Protein AF-A0A257MUC3-F1 (afdb_monomer_lite)

pLDDT: mean 93.19, std 8.84, range [57.97, 98.44]

Structure (mmCIF, N/CA/C/O backbone):
data_AF-A0A257MUC3-F1
#
_entry.id   AF-A0A257MUC3-F1
#
loop_
_atom_site.group_PDB
_atom_site.id
_atom_site.type_symbol
_atom_site.label_atom_id
_atom_site.label_alt_id
_atom_site.label_comp_id
_atom_site.label_asym_id
_atom_site.label_entity_id
_atom_site.label_seq_id
_atom_site.pdbx_PDB_ins_code
_atom_site.Cartn_x
_atom_site.Cartn_y
_atom_site.Cartn_z
_atom_site.occupancy
_atom_site.B_iso_or_equiv
_atom_site.auth_seq_id
_atom_site.auth_comp_id
_atom_site.auth_asym_id
_atom_site.auth_atom_id
_atom_site.pdbx_PDB_model_num
ATOM 1 N N . MET A 1 1 ? -10.613 -11.881 24.727 1.00 71.69 1 MET A N 1
ATOM 2 C CA . MET A 1 1 ? -10.092 -10.972 23.690 1.00 71.69 1 MET A CA 1
ATOM 3 C C . MET A 1 1 ? -9.662 -11.831 22.522 1.00 71.69 1 MET A C 1
ATOM 5 O O . MET A 1 1 ? -8.868 -12.743 22.725 1.00 71.69 1 MET A O 1
ATOM 9 N N . SER A 1 2 ? -10.265 -11.632 21.358 1.00 94.62 2 SER A N 1
ATOM 10 C CA . SER A 1 2 ? -9.873 -12.330 20.135 1.00 94.62 2 SER A CA 1
ATOM 11 C C . SER A 1 2 ? -8.614 -11.698 19.530 1.00 94.62 2 SER A C 1
ATOM 13 O O . SER A 1 2 ? -8.227 -10.587 19.895 1.00 94.62 2 SER A O 1
ATOM 15 N N . ILE A 1 3 ? -7.985 -12.392 18.577 1.00 93.00 3 ILE A N 1
ATOM 16 C CA . ILE A 1 3 ? -6.888 -11.826 17.772 1.00 93.00 3 ILE A CA 1
ATOM 17 C C . ILE A 1 3 ? -7.351 -10.560 17.039 1.00 93.00 3 ILE A C 1
ATOM 19 O O . ILE A 1 3 ? -6.595 -9.600 16.940 1.00 93.00 3 ILE A O 1
ATOM 23 N N . ILE A 1 4 ? -8.605 -10.542 16.580 1.00 92.56 4 ILE A N 1
ATOM 24 C CA . ILE A 1 4 ? -9.197 -9.398 15.883 1.00 92.56 4 ILE A CA 1
ATOM 25 C C . ILE A 1 4 ? -9.314 -8.203 16.832 1.00 92.56 4 ILE A C 1
ATOM 27 O O . ILE A 1 4 ? -8.920 -7.100 16.471 1.00 92.56 4 ILE A O 1
ATOM 31 N N . ASP A 1 5 ? -9.770 -8.423 18.067 1.00 91.81 5 ASP A N 1
ATOM 32 C CA . ASP A 1 5 ? -9.866 -7.352 19.067 1.00 91.81 5 ASP A CA 1
ATOM 33 C C . ASP A 1 5 ? -8.484 -6.785 19.416 1.00 91.81 5 ASP A C 1
ATOM 35 O O . ASP A 1 5 ? -8.325 -5.578 19.561 1.00 91.81 5 ASP A O 1
ATOM 39 N N . ALA A 1 6 ? -7.469 -7.648 19.539 1.00 92.06 6 ALA A N 1
ATOM 40 C CA . ALA A 1 6 ? -6.103 -7.218 19.816 1.00 92.06 6 ALA A CA 1
ATOM 41 C C . ALA A 1 6 ? -5.506 -6.411 18.651 1.00 92.06 6 ALA A C 1
ATOM 43 O O . ALA A 1 6 ? -4.874 -5.384 18.888 1.00 92.06 6 ALA A O 1
ATOM 44 N N . PHE A 1 7 ? -5.732 -6.846 17.408 1.00 92.81 7 PHE A N 1
ATOM 45 C CA . PHE A 1 7 ? -5.302 -6.131 16.206 1.00 92.81 7 PHE A CA 1
ATOM 46 C C . PHE A 1 7 ? -5.952 -4.745 16.119 1.00 92.81 7 PHE A C 1
ATOM 48 O O . PHE A 1 7 ? -5.250 -3.743 15.990 1.00 92.81 7 PHE A O 1
ATOM 55 N N . ASN A 1 8 ? -7.274 -4.686 16.304 1.00 91.94 8 ASN A N 1
ATOM 56 C CA . ASN A 1 8 ? -8.069 -3.460 16.225 1.00 91.94 8 ASN A CA 1
ATOM 57 C C . ASN A 1 8 ? -7.780 -2.450 17.351 1.00 91.94 8 ASN A C 1
ATOM 59 O O . ASN A 1 8 ? -8.301 -1.342 17.309 1.00 91.94 8 ASN A O 1
ATOM 63 N N . ASN A 1 9 ? -6.965 -2.790 18.357 1.00 91.38 9 ASN A N 1
ATOM 64 C CA . ASN A 1 9 ? -6.498 -1.803 19.337 1.00 91.38 9 ASN A CA 1
ATOM 65 C C . ASN A 1 9 ? -5.392 -0.900 18.779 1.00 91.38 9 ASN A C 1
ATOM 67 O O . ASN A 1 9 ? -5.222 0.217 19.255 1.00 91.38 9 ASN A O 1
ATOM 71 N N . TYR A 1 10 ? -4.620 -1.381 17.805 1.00 92.25 10 TYR A N 1
ATOM 72 C CA . TYR A 1 10 ? -3.426 -0.688 17.310 1.00 92.25 10 TYR A CA 1
ATOM 73 C C . TYR A 1 10 ? -3.512 -0.354 15.828 1.00 92.25 10 TYR A C 1
ATOM 75 O O . TYR A 1 10 ? -2.924 0.638 15.393 1.00 92.25 10 TYR A O 1
ATOM 83 N N . PHE A 1 11 ? -4.232 -1.175 15.069 1.00 94.94 11 PHE A N 1
ATOM 84 C CA . PHE A 1 11 ? -4.261 -1.114 13.624 1.00 94.94 11 PHE A CA 1
ATOM 85 C C . PHE A 1 11 ? -5.684 -1.036 13.088 1.00 94.94 11 PHE A C 1
ATOM 87 O O . PHE A 1 11 ? -6.604 -1.650 13.622 1.00 94.94 11 PHE A O 1
ATOM 94 N N . GLU A 1 12 ? -5.826 -0.358 11.957 1.00 94.25 12 GLU A N 1
ATOM 95 C CA . GLU A 1 12 ? -7.006 -0.423 11.106 1.00 94.25 12 GLU A CA 1
ATOM 96 C C . GLU A 1 12 ? -6.648 -1.058 9.758 1.00 94.25 12 GLU A C 1
ATOM 98 O O . GLU A 1 12 ? -5.601 -0.762 9.176 1.00 94.25 12 GLU A O 1
ATOM 103 N N . MET A 1 13 ? -7.529 -1.929 9.255 1.00 95.50 13 MET A N 1
ATOM 104 C CA . MET A 1 13 ? -7.487 -2.383 7.865 1.00 95.50 13 MET A CA 1
ATOM 105 C C . MET A 1 13 ? -8.405 -1.509 7.020 1.00 95.50 13 MET A C 1
ATOM 107 O O . MET A 1 13 ? -9.615 -1.474 7.242 1.00 95.50 13 MET A O 1
ATOM 111 N N . ILE A 1 14 ? -7.836 -0.845 6.022 1.00 97.00 14 ILE A N 1
ATOM 112 C CA . ILE A 1 14 ? -8.571 0.020 5.104 1.00 97.00 14 ILE A CA 1
ATOM 113 C C . ILE A 1 14 ? -8.653 -0.672 3.744 1.00 97.00 14 ILE A C 1
ATOM 115 O O . ILE A 1 14 ? -7.605 -0.905 3.138 1.00 97.00 14 ILE A O 1
ATOM 119 N N . PRO A 1 15 ? -9.857 -0.985 3.233 1.00 97.94 15 PRO A N 1
ATOM 120 C CA . PRO A 1 15 ? -10.005 -1.433 1.855 1.00 97.94 15 PRO A CA 1
ATOM 121 C C . PRO A 1 15 ? -9.626 -0.292 0.903 1.00 97.94 15 PRO A C 1
ATOM 123 O O . PRO A 1 15 ? -10.209 0.789 0.953 1.00 97.94 15 PRO A O 1
ATOM 126 N N . ALA A 1 16 ? -8.666 -0.534 0.015 1.00 98.06 16 ALA A N 1
ATOM 127 C CA . ALA A 1 16 ? -8.240 0.417 -1.006 1.00 98.06 16 ALA A CA 1
ATOM 128 C C . ALA A 1 16 ? -9.120 0.275 -2.259 1.00 98.06 16 ALA A C 1
ATOM 130 O O . ALA A 1 16 ? -8.727 -0.279 -3.285 1.00 98.06 16 ALA A O 1
ATOM 131 N N . ASN A 1 17 ? -10.366 0.734 -2.142 1.00 97.19 17 ASN A N 1
ATOM 132 C CA . ASN A 1 17 ? -11.395 0.633 -3.180 1.00 97.19 17 ASN A CA 1
ATOM 133 C C . ASN A 1 17 ? -11.591 1.923 -3.997 1.00 97.19 17 ASN A C 1
ATOM 135 O O . ASN A 1 17 ? -12.458 1.950 -4.869 1.00 97.19 17 ASN A O 1
ATOM 139 N N . THR A 1 18 ? -10.787 2.956 -3.745 1.00 97.81 18 THR A N 1
ATOM 140 C CA . THR A 1 18 ? -10.693 4.162 -4.579 1.00 97.81 18 THR A CA 1
ATOM 141 C C . THR A 1 18 ? -9.339 4.213 -5.276 1.00 97.81 18 THR A C 1
ATOM 143 O O . THR A 1 18 ? -8.377 3.590 -4.815 1.00 97.81 18 THR A O 1
ATOM 146 N N . ASP A 1 19 ? -9.246 4.955 -6.377 1.00 96.88 19 ASP A N 1
ATOM 147 C CA . ASP A 1 19 ? -7.998 5.080 -7.134 1.00 96.88 19 ASP A CA 1
ATOM 148 C C . ASP A 1 19 ? -6.899 5.753 -6.300 1.00 96.88 19 ASP A C 1
ATOM 150 O O . ASP A 1 19 ? -5.738 5.355 -6.366 1.00 96.88 19 ASP A O 1
ATOM 154 N N . GLU A 1 20 ? -7.260 6.700 -5.429 1.00 98.00 20 GLU A N 1
ATOM 155 C CA . GLU A 1 20 ? -6.318 7.362 -4.523 1.00 98.00 20 GLU A CA 1
ATOM 156 C C . GLU A 1 20 ? -5.715 6.375 -3.517 1.00 98.00 20 GLU A C 1
ATOM 158 O O . GLU A 1 20 ? -4.501 6.364 -3.312 1.00 98.00 20 GLU A O 1
ATOM 163 N N . LEU A 1 21 ? -6.542 5.511 -2.916 1.00 97.88 21 LEU A N 1
ATOM 164 C CA . LEU A 1 21 ? -6.069 4.506 -1.963 1.00 97.88 21 LEU A CA 1
ATOM 165 C C . LEU A 1 21 ? -5.263 3.399 -2.652 1.00 97.88 21 LEU A C 1
ATOM 167 O O . LEU A 1 21 ? -4.278 2.925 -2.089 1.00 97.88 21 LEU A O 1
ATOM 171 N N . LYS A 1 22 ? -5.633 3.000 -3.875 1.00 97.56 22 LYS A N 1
ATOM 172 C CA . LYS A 1 22 ? -4.824 2.062 -4.672 1.00 97.56 22 LYS A CA 1
ATOM 173 C C . LYS A 1 22 ? -3.462 2.653 -5.011 1.00 97.56 22 LYS A C 1
ATOM 175 O O . LYS A 1 22 ? -2.454 1.966 -4.889 1.00 97.56 22 LYS A O 1
ATOM 180 N N . GLN A 1 23 ? -3.411 3.943 -5.337 1.00 97.69 23 GLN A N 1
ATOM 181 C CA . GLN A 1 23 ? -2.146 4.622 -5.589 1.00 97.69 23 GLN A CA 1
ATOM 182 C C . GLN A 1 23 ? -1.236 4.633 -4.353 1.00 97.69 23 GLN A C 1
ATOM 184 O O . GLN A 1 23 ? -0.019 4.514 -4.491 1.00 97.69 23 GLN A O 1
ATOM 189 N N . GLU A 1 24 ? -1.791 4.747 -3.142 1.00 98.06 24 GLU A N 1
ATOM 190 C CA . GLU A 1 24 ? -1.013 4.572 -1.908 1.00 98.06 24 GLU A CA 1
ATOM 191 C C . GLU A 1 24 ? -0.455 3.148 -1.771 1.00 98.06 24 GLU A C 1
ATOM 193 O O . GLU A 1 24 ? 0.710 2.991 -1.405 1.00 98.06 24 GLU A O 1
ATOM 198 N N . VAL A 1 25 ? -1.243 2.121 -2.107 1.00 98.12 25 VAL A N 1
ATOM 199 C CA . VAL A 1 25 ? -0.789 0.720 -2.105 1.00 98.12 25 VAL A CA 1
ATOM 200 C C . VAL A 1 25 ? 0.380 0.523 -3.070 1.00 98.12 25 VAL A C 1
ATOM 202 O O . VAL A 1 25 ? 1.412 -0.006 -2.660 1.00 98.12 25 VAL A O 1
ATOM 205 N N . TYR A 1 26 ? 0.272 1.003 -4.311 1.00 98.00 26 TYR A N 1
ATOM 206 C CA . TYR A 1 26 ? 1.334 0.845 -5.313 1.00 98.00 26 TYR A CA 1
ATOM 207 C C . TYR A 1 26 ? 2.621 1.583 -4.932 1.00 98.00 26 TYR A C 1
ATOM 209 O O . TYR A 1 26 ? 3.722 1.072 -5.138 1.00 98.00 26 TYR A O 1
ATOM 217 N N . LYS A 1 27 ? 2.506 2.765 -4.317 1.00 98.19 27 LYS A N 1
ATOM 218 C CA . LYS A 1 27 ? 3.663 3.502 -3.782 1.00 98.19 27 LYS A CA 1
ATOM 219 C C . LYS A 1 27 ? 4.317 2.780 -2.607 1.00 98.19 27 LYS A C 1
ATOM 221 O O . LYS A 1 27 ? 5.542 2.749 -2.517 1.00 98.19 27 LYS A O 1
ATOM 226 N N . LEU A 1 28 ? 3.522 2.202 -1.705 1.00 97.94 28 LEU A N 1
ATOM 227 C CA . LEU A 1 28 ? 4.048 1.441 -0.572 1.00 97.94 28 LEU A CA 1
ATOM 228 C C . LEU A 1 28 ? 4.768 0.175 -1.047 1.00 97.94 28 LEU A C 1
ATOM 230 O O . LEU A 1 28 ? 5.869 -0.116 -0.583 1.00 97.94 28 LEU A O 1
ATOM 234 N N . ARG A 1 29 ? 4.177 -0.549 -2.001 1.00 98.00 29 ARG A N 1
ATOM 235 C CA . ARG A 1 29 ? 4.810 -1.712 -2.626 1.00 98.00 29 ARG A CA 1
ATOM 236 C C . ARG A 1 29 ? 6.115 -1.335 -3.323 1.00 98.00 29 ARG A C 1
ATOM 238 O O . ARG A 1 29 ? 7.111 -2.009 -3.097 1.00 98.00 29 ARG A O 1
ATOM 245 N N . TYR A 1 30 ? 6.155 -0.220 -4.054 1.00 98.44 30 TYR A N 1
ATOM 246 C CA . TYR A 1 30 ? 7.387 0.304 -4.655 1.00 98.44 30 TYR A CA 1
ATOM 247 C C . TYR A 1 30 ? 8.473 0.588 -3.616 1.00 98.44 30 TYR A C 1
ATOM 249 O O . TYR A 1 30 ? 9.603 0.117 -3.744 1.00 98.44 30 TYR A O 1
ATOM 257 N N . GLN A 1 31 ? 8.120 1.311 -2.551 1.00 98.31 31 GLN A N 1
ATOM 258 C CA . GLN A 1 31 ? 9.039 1.615 -1.456 1.00 98.31 31 GLN A CA 1
ATOM 259 C C . GLN A 1 31 ? 9.648 0.331 -0.870 1.00 98.31 31 GLN A C 1
ATOM 261 O O . GLN A 1 31 ? 10.861 0.242 -0.703 1.00 98.31 31 GLN A O 1
ATOM 266 N N . VAL A 1 32 ? 8.831 -0.689 -0.604 1.00 97.81 32 VAL A N 1
ATOM 267 C CA . VAL A 1 32 ? 9.312 -1.928 0.014 1.00 97.81 32 VAL A CA 1
ATOM 268 C C . VAL A 1 32 ? 10.034 -2.820 -0.998 1.00 97.81 32 VAL A C 1
ATOM 270 O O . VAL A 1 32 ? 11.185 -3.185 -0.780 1.00 97.81 32 VAL A O 1
ATOM 273 N N . TYR A 1 33 ? 9.385 -3.200 -2.096 1.00 97.75 33 TYR A N 1
ATOM 274 C CA . TYR A 1 33 ? 9.895 -4.208 -3.026 1.00 97.75 33 TYR A CA 1
ATOM 275 C C . TYR A 1 33 ? 11.012 -3.693 -3.927 1.00 97.75 33 TYR A C 1
ATOM 277 O O . TYR A 1 33 ? 11.945 -4.452 -4.184 1.00 97.75 33 TYR A O 1
ATOM 285 N N . CYS A 1 34 ? 10.967 -2.432 -4.359 1.00 97.50 34 CYS A N 1
ATOM 286 C CA . CYS A 1 34 ? 11.997 -1.873 -5.233 1.00 97.50 34 CYS A CA 1
ATOM 287 C C . CYS A 1 34 ? 13.117 -1.200 -4.440 1.00 97.50 34 CYS A C 1
ATOM 289 O O . CYS A 1 34 ? 14.283 -1.487 -4.687 1.00 97.50 34 CYS A O 1
ATOM 291 N N . LEU A 1 35 ? 12.784 -0.319 -3.487 1.00 97.31 35 LEU A N 1
ATOM 292 C CA . LEU A 1 35 ? 13.793 0.538 -2.846 1.00 97.31 35 LEU A CA 1
ATOM 293 C C . LEU A 1 35 ? 14.435 -0.066 -1.593 1.00 97.31 35 LEU A C 1
ATOM 295 O O . LEU A 1 35 ? 15.639 0.074 -1.394 1.00 97.31 35 LEU A O 1
ATOM 299 N N . GLU 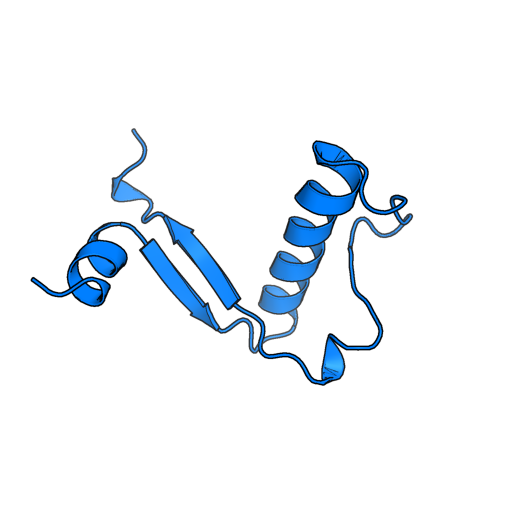A 1 36 ? 13.653 -0.695 -0.716 1.00 98.06 36 GLU A N 1
ATOM 300 C CA . GLU A 1 36 ? 14.174 -1.229 0.551 1.00 98.06 36 GLU A CA 1
ATOM 301 C C . GLU A 1 36 ? 14.700 -2.659 0.426 1.00 98.06 36 GLU A C 1
ATOM 303 O O . GLU A 1 36 ? 15.639 -3.044 1.127 1.00 98.06 36 GLU A O 1
ATOM 308 N N . ARG A 1 37 ? 14.058 -3.476 -0.416 1.00 97.69 37 ARG A N 1
ATOM 309 C CA . ARG A 1 37 ? 14.344 -4.913 -0.527 1.00 97.69 37 ARG A CA 1
ATOM 310 C C . ARG A 1 37 ? 15.044 -5.313 -1.821 1.00 97.69 37 ARG A C 1
ATOM 312 O O . ARG A 1 37 ? 15.590 -6.413 -1.852 1.00 97.69 37 ARG A O 1
ATOM 319 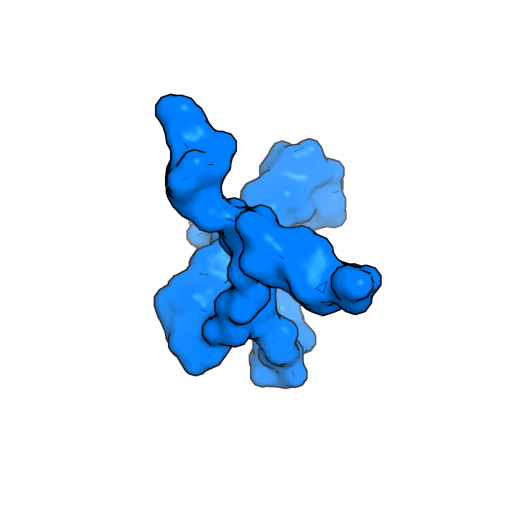N N . ASN A 1 38 ? 15.048 -4.458 -2.846 1.00 96.50 38 ASN A N 1
ATOM 320 C CA . ASN A 1 38 ? 15.599 -4.736 -4.180 1.00 96.50 38 ASN A CA 1
ATOM 321 C C . ASN A 1 38 ? 15.119 -6.082 -4.761 1.00 96.50 38 ASN A C 1
ATOM 323 O O . ASN A 1 38 ? 15.885 -6.821 -5.377 1.00 96.50 38 ASN A O 1
ATOM 327 N N . PHE A 1 39 ? 13.862 -6.443 -4.504 1.00 97.12 39 PHE A N 1
ATOM 328 C CA . PHE A 1 39 ? 13.232 -7.639 -5.065 1.00 97.12 39 PHE A CA 1
ATOM 329 C C . PHE A 1 39 ? 12.785 -7.422 -6.508 1.00 97.12 39 PHE A C 1
ATOM 331 O O . PHE A 1 39 ? 12.759 -8.373 -7.284 1.00 97.12 39 PHE A O 1
ATOM 338 N N . LEU A 1 40 ? 12.435 -6.183 -6.852 1.00 96.25 40 LEU A N 1
ATOM 339 C CA . LEU A 1 40 ? 12.001 -5.766 -8.179 1.00 96.25 40 LEU A CA 1
ATOM 340 C C . LEU A 1 40 ? 12.801 -4.539 -8.619 1.00 96.25 40 LEU A C 1
ATOM 342 O O . LEU A 1 40 ? 13.225 -3.737 -7.787 1.00 96.25 40 LEU A O 1
ATOM 346 N N . GLU A 1 41 ? 12.982 -4.377 -9.926 1.00 95.19 41 GLU A N 1
ATOM 347 C CA . GLU A 1 41 ? 13.631 -3.186 -10.478 1.00 95.19 41 GLU A CA 1
ATOM 348 C C . GLU A 1 41 ? 12.722 -1.955 -10.311 1.00 95.19 41 GLU A C 1
ATOM 350 O O . GLU A 1 41 ? 11.515 -2.052 -10.553 1.00 95.19 41 GLU A O 1
ATOM 355 N N . PRO A 1 42 ? 13.261 -0.797 -9.896 1.00 93.38 42 PRO A N 1
ATOM 356 C CA . PRO A 1 42 ? 12.475 0.418 -9.743 1.00 93.38 42 PRO A CA 1
ATOM 357 C C . PRO A 1 42 ? 12.019 0.970 -11.099 1.00 93.38 42 PRO A C 1
ATOM 359 O O . PRO A 1 42 ? 12.810 1.121 -12.032 1.00 93.38 42 PRO A O 1
ATOM 362 N N . ASP A 1 43 ? 10.737 1.319 -11.189 1.00 89.75 43 ASP A N 1
ATOM 363 C CA . ASP A 1 43 ? 10.153 2.018 -12.329 1.00 89.75 43 ASP A CA 1
ATOM 364 C C . ASP A 1 43 ? 10.343 3.551 -12.238 1.00 89.75 43 ASP A C 1
ATOM 366 O O . ASP A 1 43 ? 10.652 4.113 -11.185 1.00 89.75 43 ASP A O 1
ATOM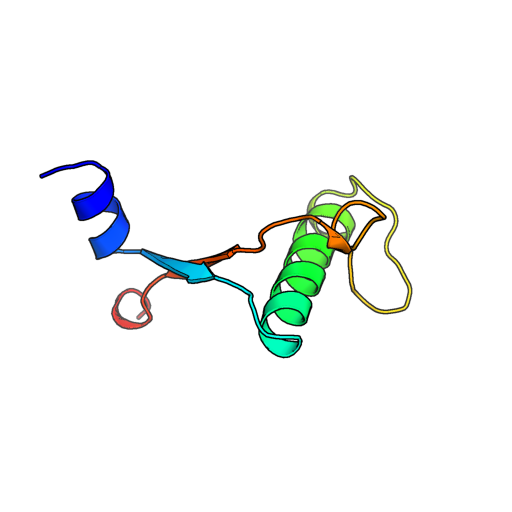 370 N N . ALA A 1 44 ? 10.157 4.255 -13.359 1.00 90.75 44 ALA A N 1
ATOM 371 C CA . ALA A 1 44 ? 10.294 5.715 -13.405 1.00 90.75 44 ALA A CA 1
ATOM 372 C C . ALA A 1 44 ? 9.091 6.476 -12.809 1.00 90.75 44 ALA A C 1
ATOM 374 O O . ALA A 1 44 ? 9.191 7.681 -12.570 1.00 90.75 44 ALA A O 1
ATOM 375 N N . ASN A 1 45 ? 7.957 5.807 -12.591 1.00 93.12 45 ASN A N 1
ATOM 376 C CA . ASN A 1 45 ? 6.728 6.416 -12.085 1.00 93.12 45 ASN A CA 1
ATOM 377 C C . ASN A 1 45 ? 6.641 6.379 -10.549 1.00 93.12 45 ASN A C 1
ATOM 379 O O . ASN A 1 45 ? 5.748 7.005 -9.971 1.00 93.12 45 ASN A O 1
ATOM 383 N N . GLY A 1 46 ? 7.566 5.683 -9.883 1.00 96.19 46 GLY A N 1
ATOM 384 C CA . GLY A 1 46 ? 7.623 5.543 -8.433 1.00 96.19 46 GLY A CA 1
ATOM 385 C C . GLY A 1 46 ? 6.493 4.685 -7.868 1.00 96.19 46 GLY A C 1
ATOM 386 O O . GLY A 1 46 ? 6.023 4.952 -6.758 1.00 96.19 46 GLY A O 1
ATOM 387 N N . VAL A 1 47 ? 6.015 3.708 -8.640 1.00 97.62 47 VAL A N 1
ATOM 388 C CA . VAL A 1 47 ? 4.950 2.785 -8.237 1.00 97.62 47 VAL A CA 1
ATOM 389 C C . VAL A 1 47 ? 5.285 1.358 -8.639 1.00 97.62 47 VAL A C 1
ATOM 391 O O . VAL A 1 47 ? 5.997 1.117 -9.606 1.00 97.62 47 VAL A O 1
ATOM 394 N N . GLU A 1 48 ? 4.759 0.401 -7.884 1.00 97.81 48 GLU A N 1
ATOM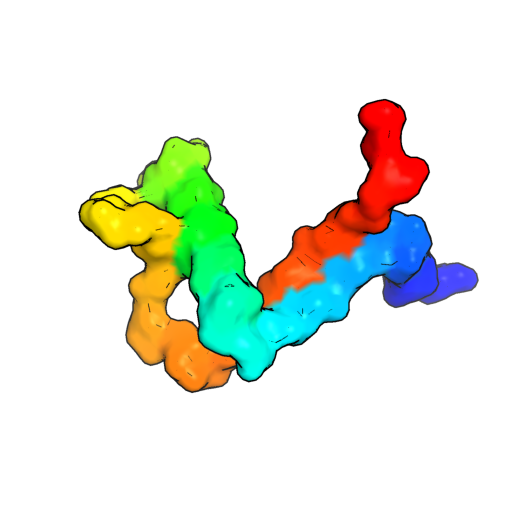 395 C CA . GLU A 1 48 ? 4.871 -1.015 -8.202 1.00 97.81 48 GLU A CA 1
ATOM 396 C C . GLU A 1 48 ? 3.467 -1.578 -8.357 1.00 97.81 48 GLU A C 1
ATOM 398 O O . GLU A 1 48 ? 2.628 -1.456 -7.458 1.00 97.81 48 GLU A O 1
ATOM 403 N N . HIS A 1 49 ? 3.221 -2.135 -9.537 1.00 95.69 49 HIS A N 1
ATOM 404 C CA . HIS A 1 49 ? 1.999 -2.832 -9.879 1.00 95.69 49 HIS A CA 1
ATOM 405 C C . HIS A 1 49 ? 2.280 -3.890 -10.957 1.00 95.69 49 HIS A C 1
ATOM 407 O O . HIS A 1 49 ? 3.220 -3.757 -11.745 1.00 95.69 49 HIS A O 1
ATOM 413 N N . ASP A 1 50 ? 1.423 -4.902 -11.045 1.00 94.75 50 ASP A N 1
ATOM 414 C CA . ASP A 1 50 ? 1.512 -5.994 -12.011 1.00 94.75 50 ASP A CA 1
ATOM 415 C C . ASP A 1 50 ? 0.163 -6.286 -12.699 1.00 94.75 50 ASP A C 1
ATOM 417 O O . ASP A 1 50 ? -0.820 -5.551 -12.559 1.00 94.75 50 ASP A O 1
ATOM 421 N N . GLU A 1 51 ? 0.121 -7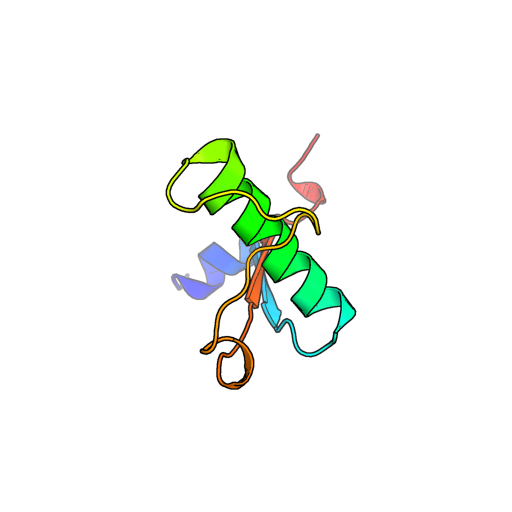.350 -13.504 1.00 96.25 51 GLU A N 1
ATOM 422 C CA . GLU A 1 51 ? -1.071 -7.763 -14.254 1.00 96.25 51 GLU A CA 1
ATOM 423 C C . GLU A 1 51 ? -2.217 -8.298 -13.371 1.00 96.25 51 GLU A C 1
ATOM 425 O O . GLU A 1 51 ? -3.374 -8.310 -13.800 1.00 96.25 51 GLU A O 1
ATOM 430 N N . TYR A 1 52 ? -1.936 -8.702 -12.129 1.00 96.38 52 TYR A N 1
ATOM 431 C CA . TYR A 1 52 ? -2.920 -9.265 -11.201 1.00 96.38 52 TYR A CA 1
ATOM 432 C C . TYR A 1 52 ? -3.641 -8.193 -10.382 1.00 96.38 52 TYR A C 1
ATOM 434 O O . TYR A 1 52 ? -4.707 -8.449 -9.806 1.00 96.38 52 TYR A O 1
ATOM 442 N N . ASP A 1 53 ? -3.116 -6.971 -10.351 1.00 95.62 53 ASP A N 1
ATOM 443 C CA . ASP A 1 53 ? -3.654 -5.895 -9.524 1.00 95.62 53 ASP A CA 1
ATOM 444 C C . ASP A 1 53 ? -5.070 -5.470 -9.897 1.00 95.62 53 ASP A C 1
ATOM 446 O O . ASP A 1 53 ? -5.824 -5.031 -9.024 1.00 95.62 53 ASP A O 1
ATOM 450 N N . HIS A 1 54 ? -5.468 -5.657 -11.157 1.00 94.38 54 HIS A N 1
ATOM 451 C CA . HIS A 1 54 ? -6.828 -5.369 -11.611 1.00 94.38 54 HIS A CA 1
ATOM 452 C C . HIS A 1 54 ? -7.879 -6.304 -10.987 1.00 94.38 54 HIS A C 1
ATOM 454 O O . HIS A 1 54 ? -9.029 -5.907 -10.798 1.00 94.38 54 HIS A O 1
ATOM 460 N N . HIS A 1 55 ? -7.487 -7.531 -10.634 1.00 95.69 55 HIS A N 1
ATOM 461 C CA . HIS A 1 55 ? -8.370 -8.548 -10.055 1.00 95.69 55 HIS A CA 1
ATOM 462 C C . HIS A 1 55 ? -8.178 -8.733 -8.543 1.00 95.69 55 HIS A C 1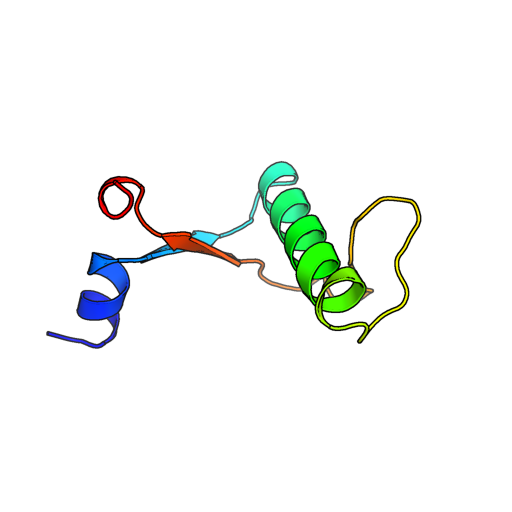
ATOM 464 O O . HIS A 1 55 ? -8.872 -9.541 -7.923 1.00 95.69 55 HIS A O 1
ATOM 470 N N . SER A 1 56 ? -7.254 -7.983 -7.944 1.00 96.19 56 SER A N 1
ATOM 471 C CA . SER A 1 56 ? -6.891 -8.109 -6.535 1.00 96.19 56 SER A CA 1
ATOM 472 C C . SER A 1 56 ? -7.720 -7.198 -5.630 1.00 96.19 56 SER A C 1
ATOM 474 O O . SER A 1 56 ? -8.095 -6.081 -5.990 1.00 96.19 56 SER A O 1
ATOM 476 N N . SER A 1 57 ? -7.981 -7.674 -4.410 1.00 97.44 57 SER A N 1
ATOM 477 C CA . SER A 1 57 ? -8.483 -6.821 -3.330 1.00 97.44 57 SER A CA 1
ATOM 478 C C . SER A 1 57 ? -7.305 -6.186 -2.605 1.00 97.44 57 SER A C 1
ATOM 480 O O . SER A 1 57 ? -6.484 -6.882 -2.013 1.00 97.44 57 SER A O 1
ATOM 482 N N . HIS A 1 58 ? -7.243 -4.861 -2.646 1.00 97.88 58 HIS A N 1
ATOM 483 C CA . HIS A 1 58 ? -6.158 -4.084 -2.060 1.00 97.88 58 HIS A CA 1
ATOM 484 C C . HIS A 1 58 ? -6.530 -3.607 -0.659 1.00 97.88 58 HIS A C 1
ATOM 486 O O . HIS A 1 58 ? -7.653 -3.151 -0.435 1.00 97.88 58 HIS A O 1
ATOM 492 N N . TYR A 1 59 ? -5.582 -3.678 0.274 1.00 98.00 59 TYR A N 1
ATOM 493 C CA . TYR A 1 59 ? -5.763 -3.213 1.646 1.00 98.00 59 TYR A CA 1
ATOM 494 C C . TYR A 1 59 ? -4.526 -2.469 2.139 1.00 98.00 59 TYR A C 1
ATOM 496 O O . TYR A 1 59 ? -3.395 -2.859 1.857 1.00 98.00 59 TYR A O 1
ATOM 504 N N . LEU A 1 60 ? -4.759 -1.427 2.931 1.00 97.56 60 LEU A N 1
ATOM 505 C CA . LEU A 1 60 ? -3.738 -0.751 3.722 1.00 97.56 60 LEU A CA 1
ATOM 506 C C . LEU A 1 60 ? -3.912 -1.136 5.189 1.00 97.56 60 LEU A C 1
ATOM 508 O O . LEU A 1 60 ? -5.035 -1.189 5.690 1.00 97.56 60 LEU A O 1
ATOM 512 N N . ILE A 1 61 ? -2.799 -1.349 5.887 1.00 96.38 61 ILE A N 1
ATOM 513 C CA . ILE A 1 61 ? -2.777 -1.457 7.348 1.00 96.38 61 ILE A CA 1
ATOM 514 C C . ILE A 1 61 ? -2.174 -0.166 7.887 1.00 96.38 61 ILE A C 1
ATOM 516 O O . ILE A 1 61 ? -1.045 0.181 7.538 1.00 96.38 61 ILE A O 1
ATOM 520 N N . ARG A 1 62 ? -2.916 0.553 8.731 1.00 93.62 62 ARG A N 1
ATOM 521 C CA . ARG A 1 62 ? -2.445 1.796 9.357 1.00 93.62 62 ARG A CA 1
ATOM 522 C C . ARG A 1 62 ? -2.430 1.656 10.869 1.00 93.62 62 ARG A C 1
ATOM 524 O O . ARG A 1 62 ? -3.318 1.034 11.439 1.00 93.62 62 ARG A O 1
ATOM 531 N N . ILE A 1 63 ? -1.423 2.245 11.509 1.00 93.69 63 ILE A N 1
ATOM 532 C CA . ILE A 1 63 ? -1.365 2.391 12.968 1.00 93.69 63 ILE A CA 1
ATOM 533 C C . ILE A 1 63 ? -2.168 3.633 13.358 1.00 93.69 63 ILE A C 1
ATOM 535 O O . ILE A 1 63 ? -2.042 4.674 12.704 1.00 93.69 63 ILE A O 1
ATOM 539 N N . TYR A 1 64 ? -2.957 3.563 14.432 1.00 86.44 64 TYR A N 1
ATOM 540 C CA . TYR A 1 64 ? -3.670 4.747 14.909 1.00 86.44 64 TYR A CA 1
ATOM 541 C C . TYR A 1 64 ? -2.701 5.836 15.407 1.00 86.44 64 TYR A C 1
ATOM 543 O O . TYR A 1 64 ? -1.764 5.581 16.164 1.00 86.44 64 TYR A O 1
ATOM 551 N N . LYS A 1 65 ? -2.938 7.088 14.990 1.00 67.56 65 LYS A N 1
ATOM 552 C CA . LYS A 1 65 ? -2.025 8.226 15.230 1.00 67.56 65 LYS A CA 1
ATOM 553 C C . LYS A 1 65 ? -1.770 8.535 16.710 1.00 67.56 65 LYS A C 1
ATOM 555 O O . LYS A 1 65 ? -0.718 9.060 17.039 1.00 67.56 65 LYS A O 1
ATOM 560 N N . ASN A 1 66 ? -2.701 8.193 17.594 1.00 71.12 66 ASN A N 1
ATOM 561 C CA . ASN A 1 66 ? -2.591 8.355 19.048 1.00 71.12 66 ASN A CA 1
ATOM 562 C C . ASN A 1 66 ? -1.551 7.428 19.710 1.00 71.12 66 ASN A C 1
ATOM 564 O O . ASN A 1 66 ? -1.350 7.532 20.917 1.00 71.12 66 ASN A O 1
ATOM 568 N N . TYR A 1 67 ? -0.893 6.549 18.946 1.00 65.69 67 TYR A N 1
ATOM 569 C CA . TYR A 1 67 ? 0.215 5.711 19.416 1.00 65.69 67 TYR A CA 1
ATOM 570 C C . TYR A 1 67 ? 1.607 6.233 19.021 1.00 65.69 67 TYR A C 1
ATOM 572 O O . TYR A 1 67 ? 2.601 5.584 19.348 1.00 65.69 67 TYR A O 1
ATOM 580 N N . PHE A 1 68 ? 1.702 7.395 18.365 1.00 62.34 68 PHE A N 1
ATOM 581 C CA . PHE A 1 68 ? 2.975 8.073 18.106 1.00 62.34 68 PHE A CA 1
ATOM 582 C C . PHE A 1 68 ? 3.074 9.352 18.961 1.00 62.34 68 PHE A C 1
ATOM 584 O O . PHE A 1 68 ? 2.101 10.110 18.988 1.00 62.34 68 PHE A O 1
ATOM 591 N N . PRO A 1 69 ? 4.187 9.569 19.692 1.00 57.97 69 PRO A N 1
ATOM 592 C CA . PRO A 1 69 ? 4.415 10.773 20.495 1.00 57.97 69 PRO A CA 1
ATOM 593 C C . PRO A 1 69 ? 4.603 12.040 19.651 1.00 57.97 69 PRO A C 1
ATOM 595 O O . PRO A 1 69 ? 5.027 11.925 18.478 1.00 57.97 69 PRO A O 1
#

Foldseek 3Di:
DDPVVVLVVWKDKDWQPDPVSVQVQQLVCLCVCVPVPNVDPHDPVNGDDDPCSVVDTDIDIDTDPVPDD

Secondary structure (DSSP, 8-state):
--HHHHHTTTEEEEE--SHHHHHHHHHHHIIIIIIIS-SSPPPTTS----TTTTTSPPEEEEE-GGG--

Radius of gyration: 14.42 Å; chains: 1; bounding box: 27×23×38 Å

Sequence (69 aa):
MSIIDAFNNYFEMIPANTDELKQEVYKLRYQVYCLERNFLEPDANGVEHDEYDHHSSHYLIRIYKNYFP